Protein AF-A0A4U5UZQ7-F1 (afdb_monomer_lite)

Secondary structure (DSSP, 8-state):
-PPP---SSSS------EEEEESSSSTTSPEEEEE-SSSPPPP---SSS--EEEEE--SS---------------SS---EEE-SSS-----TTTTSPPPSS----EEE-PPTT-------S-------SSPPTT---SS------SSSPTT--------

Foldseek 3Di:
DADDLDDDDDPDPDAFKWKWKFQAADPVGHTPGIDDDDDDDDDDDHPDDDMDIDIDHDPDDDDPDDDDDDDPPPQDPAAEDEAEDPDDDDDAPPPVDDHDANHDYHYHYDYDPPDDDDDDDPDDDDDAPPDDDPPDGQPGDDDDDDPDDDPPPDPPPPDD

pLDDT: mean 82.95, std 16.66, range [36.0, 97.19]

InterPro domains:
  IPR000859 CUB domain [PF00431] (15-70)
  IPR000859 CUB domain [PF00431] (79-151)
  IPR000859 CUB domain [PS01180] (1-73)
  IPR000859 CUB domain [PS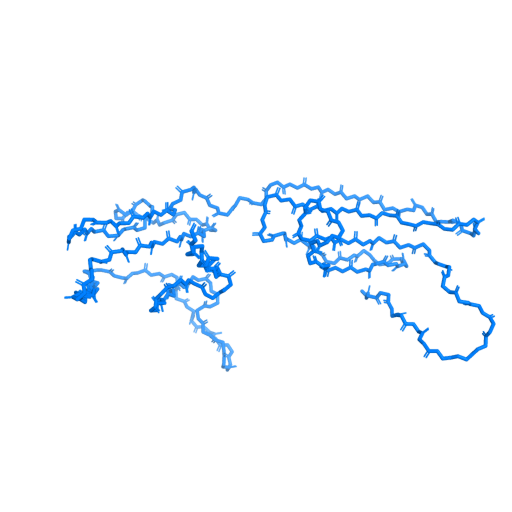01180] (79-160)
  IPR000859 CUB domain [SM00042] (3-73)
  IPR000859 CUB domain [SM00042] (79-159)
  IPR000859 CUB domain [cd00041] (15-72)
  IPR000859 CUB domain [cd00041] (79-148)
  IPR035914 Spermadhesin, CUB domain superfamily [G3DSA:2.60.120.290] (11-74)
  IPR035914 Spermadhesin, CUB domain superfamily [G3DSA:2.60.120.290] (75-158)
  IPR035914 Spermadhesin, CUB domain superfamily [SSF49854] (15-73)
  IPR035914 Spermadhesin, CUB domain superfamily [SSF49854] (78-151)

Radius of gyration: 22.74 Å; chains: 1; bounding box: 49×41×64 Å

Structure (mmCIF, N/CA/C/O backbone):
data_AF-A0A4U5UZQ7-F1
#
_entry.id   AF-A0A4U5UZQ7-F1
#
loop_
_atom_site.group_PDB
_atom_site.id
_atom_site.type_symbol
_atom_site.label_atom_id
_atom_site.label_alt_id
_atom_site.label_comp_id
_atom_site.label_asym_id
_atom_site.label_entity_id
_atom_site.label_seq_id
_atom_site.pdbx_PDB_ins_code
_atom_site.Cartn_x
_atom_site.Cartn_y
_atom_site.Cartn_z
_atom_site.occupancy
_atom_site.B_iso_or_equiv
_atom_site.auth_seq_id
_atom_site.auth_comp_id
_atom_site.auth_asym_id
_atom_site.auth_atom_id
_atom_site.pdbx_PDB_model_num
ATOM 1 N N . MET A 1 1 ? 11.011 9.354 -18.277 1.00 49.81 1 MET A N 1
ATOM 2 C CA . MET A 1 1 ? 10.601 10.568 -19.019 1.00 49.81 1 MET A CA 1
ATOM 3 C C . MET A 1 1 ? 9.214 10.326 -19.584 1.00 49.81 1 MET A C 1
ATOM 5 O O . MET A 1 1 ? 9.011 9.283 -20.188 1.00 49.81 1 MET A O 1
ATOM 9 N N . ARG A 1 2 ? 8.262 11.226 -19.320 1.00 54.72 2 ARG A N 1
ATOM 10 C CA . ARG A 1 2 ? 6.924 11.193 -19.930 1.00 54.72 2 ARG A CA 1
ATOM 11 C C . ARG A 1 2 ? 6.986 11.921 -21.274 1.00 54.72 2 ARG A C 1
ATOM 13 O O . ARG A 1 2 ? 7.723 12.900 -21.381 1.00 54.72 2 ARG A O 1
ATOM 20 N N . CYS A 1 3 ? 6.256 11.454 -22.281 1.00 63.28 3 CYS A N 1
ATOM 21 C CA . CYS A 1 3 ? 6.173 12.174 -23.553 1.00 63.28 3 CYS A CA 1
ATOM 22 C C . CYS A 1 3 ? 5.365 13.465 -23.335 1.00 63.28 3 CYS A C 1
ATOM 24 O O . CYS A 1 3 ? 4.195 13.398 -22.960 1.00 63.28 3 CYS A O 1
ATOM 26 N N . SER A 1 4 ? 5.975 14.636 -23.526 1.00 53.84 4 SER A N 1
ATOM 27 C CA . SER A 1 4 ? 5.257 15.913 -23.439 1.00 53.84 4 SER A CA 1
ATOM 28 C C . SER A 1 4 ? 4.380 16.103 -24.676 1.00 53.84 4 SER A C 1
ATOM 30 O O . SER A 1 4 ? 4.884 16.110 -25.798 1.00 53.84 4 SER A O 1
ATOM 32 N N . GLY A 1 5 ? 3.074 16.290 -24.480 1.00 49.53 5 GLY A N 1
ATOM 33 C CA . GLY A 1 5 ? 2.184 16.778 -25.531 1.00 49.53 5 GLY A CA 1
ATOM 34 C C . GLY A 1 5 ? 2.496 18.245 -25.825 1.00 49.53 5 GLY A C 1
ATOM 35 O O . GLY A 1 5 ? 2.154 19.120 -25.035 1.00 49.53 5 GLY A O 1
ATOM 36 N N . GLY A 1 6 ? 3.191 18.517 -26.929 1.00 45.31 6 GLY A N 1
ATOM 37 C CA . GLY A 1 6 ? 3.482 19.876 -27.380 1.00 45.31 6 GLY A CA 1
ATOM 38 C C . GLY A 1 6 ? 2.298 20.479 -28.132 1.00 45.31 6 GLY A C 1
ATOM 39 O O . GLY A 1 6 ? 2.024 20.093 -29.265 1.00 45.31 6 GLY A O 1
ATOM 40 N N . GLY A 1 7 ? 1.615 21.445 -27.518 1.00 44.50 7 GLY A N 1
ATOM 41 C CA . GLY A 1 7 ? 0.772 22.404 -28.226 1.00 44.50 7 GLY A CA 1
ATOM 42 C C . GLY A 1 7 ? 1.579 23.658 -28.567 1.00 44.50 7 GLY A C 1
ATOM 43 O O . GLY A 1 7 ? 2.060 24.328 -27.659 1.00 44.50 7 GLY A O 1
ATOM 44 N N . GLY A 1 8 ? 1.699 23.984 -29.860 1.00 37.59 8 GLY A N 1
ATOM 45 C CA . GLY A 1 8 ? 2.091 25.323 -30.319 1.00 37.59 8 GLY A CA 1
ATOM 46 C C . GLY A 1 8 ? 3.079 25.385 -31.489 1.00 37.59 8 GLY A C 1
ATOM 47 O O . GLY A 1 8 ? 4.282 25.417 -31.271 1.00 37.59 8 GLY A O 1
ATOM 48 N N . GLY A 1 9 ? 2.545 25.537 -32.709 1.00 42.19 9 GLY A N 1
ATOM 49 C CA . GLY A 1 9 ? 3.170 26.323 -33.785 1.00 42.19 9 GLY A CA 1
ATOM 50 C C . GLY A 1 9 ? 4.139 25.614 -34.742 1.00 42.19 9 GLY A C 1
ATOM 51 O O . GLY A 1 9 ? 5.341 25.624 -34.517 1.00 42.19 9 GLY A O 1
ATOM 52 N N . GLY A 1 10 ? 3.618 25.142 -35.885 1.00 37.59 10 GLY A N 1
ATOM 53 C CA . GLY A 1 10 ? 4.408 24.851 -37.094 1.00 37.59 10 GLY A CA 1
ATOM 54 C C . GLY A 1 10 ? 4.365 23.393 -37.563 1.00 37.59 10 GLY A C 1
ATOM 55 O O . GLY A 1 10 ? 5.178 22.589 -37.140 1.00 37.59 10 GLY A O 1
ATOM 56 N N . GLY A 1 11 ? 3.414 23.078 -38.453 1.00 41.38 11 GLY A N 1
ATOM 57 C CA . GLY A 1 11 ? 3.406 21.935 -39.387 1.00 41.38 11 GLY A CA 1
ATOM 58 C C . GLY A 1 11 ? 4.108 20.632 -38.973 1.00 41.38 11 GLY A C 1
ATOM 59 O O . GLY A 1 11 ? 5.198 20.358 -39.459 1.00 41.38 11 GLY A O 1
ATOM 60 N N . GLY A 1 12 ? 3.451 19.797 -38.160 1.00 43.91 12 GLY A N 1
ATOM 61 C CA . GLY A 1 12 ? 3.941 18.452 -37.814 1.00 43.91 12 GLY A CA 1
ATOM 62 C C . GLY A 1 12 ? 3.269 17.862 -36.572 1.00 43.91 12 GLY A C 1
ATOM 63 O O . GLY A 1 12 ? 3.934 17.538 -35.596 1.00 43.91 12 GLY A O 1
ATOM 64 N N . GLY A 1 13 ? 1.936 17.807 -36.543 1.00 44.97 13 GLY A N 1
ATOM 65 C CA . GLY A 1 13 ? 1.187 17.357 -35.365 1.00 44.97 13 GLY A CA 1
ATOM 66 C C . GLY A 1 13 ? 1.199 15.835 -35.180 1.00 44.97 13 GLY A C 1
ATOM 67 O O . GLY A 1 13 ? 0.515 15.131 -35.915 1.00 44.97 13 GLY A O 1
ATOM 68 N N . GLY A 1 14 ? 1.915 15.360 -34.156 1.00 54.81 14 GLY A N 1
ATOM 69 C CA . GLY A 1 14 ? 1.556 14.173 -33.365 1.00 54.81 14 GLY A CA 1
ATOM 70 C C . GLY A 1 14 ? 1.764 12.792 -33.993 1.00 54.81 14 GLY A C 1
ATOM 71 O O . GLY A 1 14 ? 0.819 12.008 -34.028 1.00 54.81 14 GLY A O 1
ATOM 72 N N . ARG A 1 15 ? 2.982 12.463 -34.433 1.00 59.31 15 ARG A N 1
ATOM 73 C CA . ARG A 1 15 ? 3.344 11.113 -34.897 1.00 59.31 15 ARG A CA 1
ATOM 74 C C . ARG A 1 15 ? 4.657 10.683 -34.267 1.00 59.31 15 ARG A C 1
ATOM 76 O O . ARG A 1 15 ? 5.715 11.151 -34.664 1.00 59.31 15 ARG A O 1
ATOM 83 N N . TYR A 1 16 ? 4.546 9.927 -33.186 1.00 74.25 16 TYR A N 1
ATOM 84 C CA . TYR A 1 16 ? 5.680 9.308 -32.521 1.00 74.25 16 TYR A CA 1
ATOM 85 C C . TYR A 1 16 ? 5.213 7.979 -31.949 1.00 74.25 16 TYR A C 1
ATOM 87 O O . TYR A 1 16 ? 4.096 7.894 -31.435 1.00 74.25 16 TYR A O 1
ATOM 95 N N . ASP A 1 17 ? 6.077 6.974 -31.989 1.00 87.06 17 ASP A N 1
ATOM 96 C CA . ASP A 1 17 ? 5.845 5.707 -31.308 1.00 87.06 17 ASP A CA 1
ATOM 97 C C . ASP A 1 17 ? 5.804 5.914 -29.786 1.00 87.06 17 ASP A C 1
ATOM 99 O O . ASP A 1 17 ? 6.694 6.548 -29.200 1.00 87.06 17 ASP A O 1
ATOM 103 N N . TYR A 1 18 ? 4.791 5.362 -29.118 1.00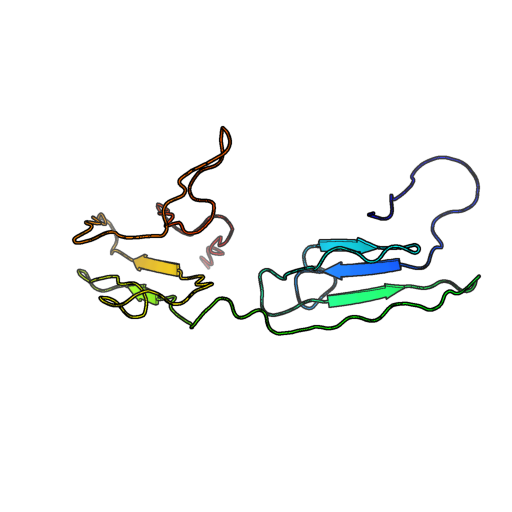 91.38 18 TYR A N 1
ATOM 104 C CA . TYR A 1 18 ? 4.674 5.435 -27.663 1.00 91.38 18 TYR A CA 1
ATOM 105 C C . TYR A 1 18 ? 3.942 4.240 -27.055 1.00 91.38 18 TYR A C 1
ATOM 107 O O . TYR A 1 18 ? 3.174 3.535 -27.708 1.00 91.38 18 TYR A O 1
ATOM 115 N N . VAL A 1 19 ? 4.153 4.059 -25.753 1.00 94.94 19 VAL A N 1
ATOM 116 C CA . VAL A 1 19 ? 3.420 3.115 -24.908 1.00 94.94 19 VAL A CA 1
ATOM 117 C C . VAL A 1 19 ? 2.647 3.891 -23.850 1.00 94.94 19 VAL A C 1
ATOM 119 O O . VAL A 1 19 ? 3.229 4.697 -23.126 1.00 94.94 19 VAL A O 1
ATOM 122 N N . GLU A 1 20 ? 1.351 3.634 -23.743 1.00 95.62 20 GLU A N 1
ATOM 123 C CA . GLU A 1 20 ? 0.480 4.112 -22.670 1.00 95.62 20 GLU A CA 1
ATOM 124 C C . GLU A 1 20 ? 0.168 2.959 -21.714 1.00 95.62 20 GLU A C 1
ATOM 126 O O . GLU A 1 20 ? -0.025 1.818 -22.138 1.00 95.62 20 GLU A O 1
ATOM 131 N N . VAL A 1 21 ? 0.142 3.255 -20.417 1.00 96.62 21 VAL A N 1
ATOM 132 C CA . VAL A 1 21 ? -0.209 2.295 -19.366 1.00 96.62 21 VAL A CA 1
ATOM 133 C C . VAL A 1 21 ? -1.369 2.863 -18.563 1.00 96.62 21 VAL A C 1
ATOM 135 O O . VAL A 1 21 ? -1.271 3.987 -18.066 1.00 96.62 21 VAL A O 1
ATOM 138 N N . TYR A 1 22 ? -2.443 2.090 -18.424 1.00 95.69 22 TYR A N 1
ATOM 139 C CA . TYR A 1 22 ? -3.665 2.466 -17.717 1.00 95.69 22 TYR A CA 1
ATOM 140 C C . TYR A 1 22 ? -3.922 1.537 -16.530 1.00 95.69 22 TYR A C 1
ATOM 142 O O . TYR A 1 22 ? -3.674 0.333 -16.599 1.00 95.69 22 TYR A O 1
ATOM 150 N N . ASN A 1 23 ? -4.428 2.116 -15.445 1.00 89.88 23 ASN A N 1
ATOM 151 C CA . ASN A 1 23 ? -4.726 1.468 -14.174 1.00 89.88 23 ASN A CA 1
ATOM 152 C C . ASN A 1 23 ? -6.114 0.812 -14.185 1.00 89.88 23 ASN A C 1
ATOM 154 O O . ASN A 1 23 ? -7.025 1.258 -13.491 1.00 89.88 23 ASN A O 1
ATOM 158 N N . GLY A 1 24 ? -6.288 -0.194 -15.037 1.00 91.12 24 GLY A N 1
ATOM 159 C CA . GLY A 1 24 ? -7.546 -0.910 -15.229 1.00 91.12 24 GLY A CA 1
ATOM 160 C C . GLY A 1 24 ? -7.554 -1.686 -16.543 1.00 91.12 24 GLY A C 1
ATOM 161 O O . GLY A 1 24 ? -6.514 -1.830 -17.187 1.00 91.12 24 GLY A O 1
ATOM 162 N N . GLY A 1 25 ? -8.710 -2.229 -16.922 1.00 94.56 25 GLY A N 1
ATOM 163 C CA . GLY A 1 25 ? -8.851 -3.113 -18.086 1.00 94.56 25 GLY A CA 1
ATOM 164 C C . GLY A 1 25 ? -9.072 -2.410 -19.428 1.00 94.56 25 GLY A C 1
ATOM 165 O O . GLY A 1 25 ? -9.085 -3.078 -20.461 1.00 94.56 25 GLY A O 1
ATOM 166 N N . ASP A 1 26 ? -9.253 -1.089 -19.436 1.00 95.56 26 ASP A N 1
ATOM 167 C CA . ASP A 1 26 ? -9.652 -0.316 -20.615 1.00 95.56 26 ASP A CA 1
ATOM 168 C C . ASP A 1 26 ? -8.992 1.076 -20.669 1.00 95.56 26 ASP A C 1
ATOM 170 O O . ASP A 1 26 ? -8.289 1.505 -19.754 1.00 95.56 26 ASP A O 1
ATOM 174 N N . GLU A 1 27 ? -9.209 1.795 -21.775 1.00 94.50 27 GLU A N 1
ATOM 175 C CA . GLU A 1 27 ? -8.665 3.145 -21.992 1.00 94.50 27 GLU A CA 1
ATOM 176 C C . GLU A 1 27 ? -9.427 4.250 -21.234 1.00 94.50 27 GLU A C 1
ATOM 178 O O . GLU A 1 27 ? -9.023 5.412 -21.283 1.00 94.50 27 GLU A O 1
ATOM 183 N N . GLN A 1 28 ? -10.535 3.913 -20.565 1.00 95.12 28 GLN A N 1
ATOM 184 C CA . GLN A 1 28 ? -11.298 4.839 -19.716 1.00 95.12 28 GLN A CA 1
ATOM 185 C C . GLN A 1 28 ? -10.721 4.879 -18.294 1.00 95.12 28 GLN A C 1
ATOM 187 O O . GLN A 1 28 ? -10.938 5.839 -17.555 1.00 95.12 28 GLN A O 1
ATOM 192 N N . SER A 1 29 ? -9.946 3.854 -17.936 1.00 92.12 29 SER A N 1
ATOM 193 C CA . SER A 1 29 ? -9.229 3.735 -16.674 1.00 92.12 29 SER A CA 1
ATOM 194 C C . SER A 1 29 ? -8.138 4.819 -16.521 1.00 92.12 29 SER A C 1
ATOM 196 O O . SER A 1 29 ? -7.634 5.345 -17.515 1.00 92.12 29 SER A O 1
ATOM 198 N N . PRO A 1 30 ? -7.704 5.174 -15.295 1.00 93.00 30 PRO A N 1
ATOM 199 C CA . PRO A 1 30 ? -6.699 6.224 -15.088 1.00 93.00 30 PRO A CA 1
ATOM 200 C C . PRO A 1 30 ? -5.342 5.924 -15.755 1.00 93.00 30 PRO A C 1
ATOM 202 O O . PRO A 1 30 ? -4.760 4.863 -15.539 1.00 93.00 30 PRO A O 1
ATOM 205 N N . MET A 1 31 ? -4.777 6.863 -16.525 1.00 93.88 31 MET A N 1
ATOM 206 C CA . MET A 1 31 ? -3.466 6.680 -17.175 1.00 93.88 31 MET A CA 1
ATOM 207 C C . MET A 1 31 ? -2.305 6.847 -16.176 1.00 93.88 31 MET A C 1
ATOM 209 O O . MET A 1 31 ? -2.088 7.928 -15.629 1.00 93.88 31 MET A O 1
ATOM 213 N N . LEU A 1 32 ? -1.500 5.799 -15.994 1.00 90.56 32 LEU A N 1
ATOM 214 C CA . LEU A 1 32 ? -0.305 5.792 -15.136 1.00 90.56 32 LEU A CA 1
ATOM 215 C C . LEU A 1 32 ? 0.891 6.481 -15.810 1.00 90.56 32 LEU A C 1
ATOM 217 O O . LEU A 1 32 ? 1.711 7.150 -15.163 1.00 90.56 32 LEU A O 1
ATOM 221 N N . GLY A 1 33 ? 0.983 6.367 -17.136 1.00 90.25 33 GLY A N 1
ATOM 222 C CA . GLY A 1 33 ? 1.989 7.088 -17.901 1.00 90.25 33 GLY A CA 1
ATOM 223 C C . GLY A 1 33 ? 1.970 6.819 -19.399 1.00 90.25 33 GLY A C 1
ATOM 224 O O . GLY A 1 33 ? 1.396 5.843 -19.873 1.00 90.25 33 GLY A O 1
ATOM 225 N N . LYS A 1 34 ? 2.659 7.711 -20.117 1.00 93.12 34 LYS A N 1
ATOM 226 C CA . LYS A 1 34 ? 2.938 7.643 -21.551 1.00 93.12 34 LYS A CA 1
ATOM 227 C C . LYS A 1 34 ? 4.444 7.740 -21.779 1.00 93.12 34 LYS A C 1
ATOM 229 O O . LYS A 1 34 ? 5.070 8.713 -21.343 1.00 93.12 34 LYS A O 1
ATOM 234 N N . PHE A 1 35 ? 5.015 6.738 -22.437 1.00 92.19 35 PHE A N 1
ATOM 235 C CA . PHE A 1 35 ? 6.456 6.509 -22.531 1.00 92.19 35 PHE A CA 1
ATOM 236 C C . PHE A 1 35 ? 6.920 6.391 -23.984 1.00 92.19 35 PHE A C 1
ATOM 238 O O . PHE A 1 35 ? 6.242 5.796 -24.816 1.00 92.19 35 PHE A O 1
ATOM 245 N N . CYS A 1 36 ? 8.092 6.954 -24.271 1.00 90.38 36 CYS A N 1
ATOM 246 C CA . CYS A 1 36 ? 8.742 6.962 -25.581 1.00 90.38 36 CYS A CA 1
ATOM 247 C C . CYS A 1 36 ? 10.263 7.136 -25.403 1.00 90.38 36 CYS A C 1
ATOM 249 O O . CYS A 1 36 ? 10.739 7.512 -24.327 1.00 90.38 36 CYS A O 1
ATOM 251 N N . GLY A 1 37 ? 11.034 6.892 -26.466 1.00 88.38 37 GLY A N 1
ATOM 252 C CA . GLY A 1 37 ? 12.489 7.073 -26.477 1.00 88.38 37 GLY A CA 1
ATOM 253 C C . GLY A 1 37 ? 13.281 5.818 -26.091 1.00 88.38 37 GLY A C 1
ATOM 254 O O . GLY A 1 37 ? 12.833 4.698 -26.305 1.00 88.38 37 GLY A O 1
ATOM 255 N N . LYS A 1 38 ? 14.505 6.007 -25.573 1.00 88.38 38 LYS A N 1
ATOM 256 C CA . LYS A 1 38 ? 15.493 4.923 -25.358 1.00 88.38 38 LYS A CA 1
ATOM 257 C C . LYS A 1 38 ? 15.700 4.516 -23.893 1.00 88.38 38 LYS A C 1
ATOM 259 O O . LYS A 1 38 ? 16.543 3.670 -23.617 1.00 88.38 38 LYS A O 1
ATOM 264 N N . ILE A 1 39 ? 14.987 5.141 -22.956 1.00 88.25 39 ILE A N 1
ATOM 265 C CA . ILE A 1 39 ? 15.134 4.894 -21.515 1.00 88.25 39 ILE A CA 1
ATOM 266 C C . ILE A 1 39 ? 13.875 4.185 -21.021 1.00 88.25 39 ILE A C 1
ATOM 268 O O . ILE A 1 39 ? 12.779 4.734 -21.140 1.00 88.25 39 ILE A O 1
ATOM 272 N N . ALA A 1 40 ? 14.038 2.988 -20.456 1.00 91.81 40 ALA A N 1
ATOM 273 C CA . ALA A 1 40 ? 12.934 2.242 -19.859 1.00 91.81 40 ALA A CA 1
ATOM 274 C C . ALA A 1 40 ? 12.338 3.002 -18.652 1.00 91.81 40 ALA A C 1
ATOM 276 O O . ALA A 1 40 ? 13.086 3.645 -17.907 1.00 91.81 40 ALA A O 1
ATOM 277 N N . PRO A 1 41 ? 11.009 2.961 -18.446 1.00 91.12 41 PRO A N 1
ATOM 278 C CA . PRO A 1 41 ? 10.391 3.541 -17.259 1.00 91.12 41 PRO A CA 1
ATOM 279 C C . PRO A 1 41 ? 10.760 2.761 -15.988 1.00 91.12 41 PRO A C 1
ATOM 281 O O . PRO A 1 41 ? 11.151 1.595 -16.051 1.00 91.12 41 PRO A O 1
ATOM 284 N N . SER A 1 42 ? 10.603 3.403 -14.827 1.0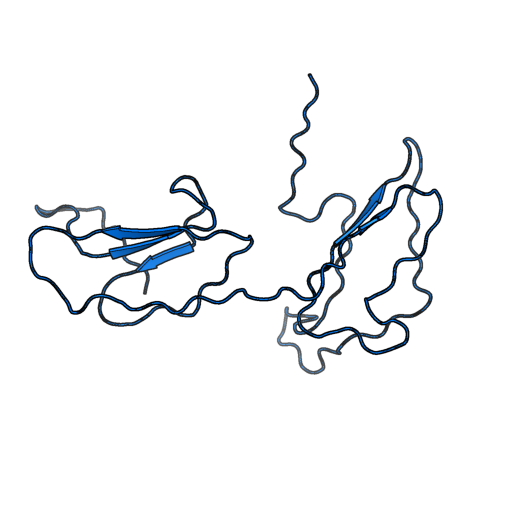0 90.75 42 SER A N 1
ATOM 285 C CA . SER A 1 42 ? 10.621 2.707 -13.533 1.00 90.75 42 SER A CA 1
ATOM 286 C C . SER A 1 42 ? 9.484 1.675 -13.455 1.00 90.75 42 SER A C 1
ATOM 288 O O . SER A 1 42 ? 8.490 1.837 -14.170 1.00 90.75 42 SER A O 1
ATOM 290 N N . PRO A 1 43 ? 9.586 0.648 -12.587 1.00 88.88 43 PRO A N 1
ATOM 291 C CA . PRO A 1 43 ? 8.506 -0.312 -12.376 1.00 88.88 43 PRO A CA 1
ATOM 292 C C . PRO A 1 43 ? 7.174 0.380 -12.072 1.00 88.88 43 PRO A C 1
ATOM 294 O O . PRO A 1 43 ? 7.127 1.345 -11.309 1.00 88.88 43 PRO A O 1
ATOM 297 N N . ILE A 1 44 ? 6.104 -0.118 -12.689 1.00 89.44 44 ILE A N 1
ATOM 298 C CA . ILE A 1 44 ? 4.742 0.392 -12.526 1.00 89.44 44 ILE A CA 1
ATOM 299 C C . ILE A 1 44 ? 3.954 -0.660 -11.753 1.00 89.44 44 ILE A C 1
ATOM 301 O O . ILE A 1 44 ? 3.941 -1.825 -12.146 1.00 89.44 44 ILE A O 1
ATOM 305 N N . ILE A 1 45 ? 3.309 -0.238 -10.670 1.00 83.06 45 ILE A N 1
ATOM 306 C CA . ILE A 1 45 ? 2.459 -1.082 -9.829 1.00 83.06 45 ILE A CA 1
ATOM 307 C C . ILE A 1 45 ? 1.019 -0.607 -10.028 1.00 83.06 45 ILE A C 1
ATOM 309 O O . ILE A 1 45 ? 0.758 0.597 -9.976 1.00 83.06 45 ILE A O 1
ATOM 313 N N . SER A 1 46 ? 0.104 -1.532 -10.312 1.00 85.38 46 SER A N 1
ATOM 314 C CA . SER A 1 46 ? -1.328 -1.236 -10.365 1.00 85.38 46 SER A CA 1
ATOM 315 C C . SER A 1 46 ? -1.905 -1.089 -8.968 1.00 85.38 46 SER A C 1
ATOM 317 O O . SER A 1 46 ? -1.449 -1.743 -8.036 1.00 85.38 46 SER A O 1
ATOM 319 N N . SER A 1 47 ? -2.960 -0.289 -8.832 1.00 79.50 47 SER A N 1
ATOM 320 C CA . SER A 1 47 ? -3.756 -0.280 -7.597 1.00 79.50 47 SER A CA 1
ATOM 321 C C . SER A 1 47 ? -4.831 -1.374 -7.580 1.00 79.50 47 SER A C 1
ATOM 323 O O . SER A 1 47 ? -5.562 -1.499 -6.608 1.00 79.50 47 SER A O 1
ATOM 325 N N . GLY A 1 48 ? -4.972 -2.139 -8.667 1.00 80.06 48 GLY A N 1
ATOM 326 C CA . GLY A 1 48 ? -5.963 -3.203 -8.808 1.00 80.06 48 GLY A CA 1
ATOM 327 C C . GLY A 1 48 ? -5.421 -4.421 -9.551 1.00 80.06 48 GLY A C 1
ATOM 328 O O . GLY A 1 48 ? -4.231 -4.522 -9.854 1.00 80.06 48 GLY A O 1
ATOM 329 N N . SER A 1 49 ? -6.315 -5.353 -9.879 1.00 84.81 49 SER A N 1
ATOM 330 C CA . SER A 1 49 ? -5.973 -6.633 -10.518 1.00 84.81 49 SER A CA 1
ATOM 331 C C . SER A 1 49 ? -5.797 -6.559 -12.041 1.00 84.81 49 SER A C 1
ATOM 333 O O . SER A 1 49 ? -5.598 -7.592 -12.682 1.00 84.81 49 SER A O 1
ATOM 335 N N . GLN A 1 50 ? -5.884 -5.363 -12.633 1.00 91.69 50 GLN A N 1
ATOM 336 C CA . GLN A 1 50 ? -5.836 -5.154 -14.080 1.00 91.69 50 GLN A CA 1
ATOM 337 C C . GLN A 1 50 ? -4.923 -3.979 -14.453 1.00 91.69 50 GLN A C 1
ATOM 339 O O . GLN A 1 50 ? -4.899 -2.952 -13.778 1.00 91.69 50 GLN A O 1
ATOM 344 N N . LEU A 1 51 ? -4.200 -4.145 -15.561 1.00 94.38 51 LEU A N 1
ATOM 345 C CA . LEU A 1 51 ? -3.451 -3.102 -16.259 1.00 94.38 51 LEU A CA 1
ATOM 346 C C . LEU A 1 51 ? -3.676 -3.257 -17.757 1.00 94.38 51 LEU A C 1
ATOM 348 O O . LEU A 1 51 ? -3.540 -4.361 -18.289 1.00 94.38 51 LEU A O 1
ATOM 352 N N . LEU A 1 52 ? -3.906 -2.143 -18.440 1.00 96.88 52 LEU A N 1
ATOM 353 C CA . LEU A 1 52 ? -3.902 -2.082 -19.893 1.00 96.88 52 LEU A CA 1
ATOM 354 C C . LEU A 1 52 ? -2.600 -1.428 -20.357 1.00 96.88 52 LEU A C 1
ATOM 356 O O . LEU A 1 52 ? -2.282 -0.304 -19.973 1.00 96.88 52 LEU A O 1
ATOM 360 N N . ILE A 1 53 ? -1.863 -2.129 -21.219 1.00 96.81 53 ILE A N 1
ATOM 361 C CA . ILE A 1 53 ? -0.690 -1.600 -21.921 1.00 96.81 53 ILE A CA 1
ATOM 362 C C . ILE A 1 53 ? -1.067 -1.432 -23.392 1.00 96.81 53 ILE A C 1
ATOM 364 O O . ILE A 1 53 ? -1.358 -2.412 -24.077 1.00 96.81 53 ILE A O 1
ATOM 368 N N . LYS A 1 54 ? -1.034 -0.194 -23.885 1.00 96.12 54 LYS A N 1
ATOM 369 C CA . LYS A 1 54 ? -1.349 0.156 -25.271 1.00 96.12 54 LYS A CA 1
ATOM 370 C C . LYS A 1 54 ? -0.100 0.670 -25.972 1.00 96.12 54 LYS A C 1
ATOM 372 O O . LYS A 1 54 ? 0.475 1.673 -25.563 1.00 96.12 54 LYS A O 1
ATOM 377 N N . PHE A 1 55 ? 0.307 0.002 -27.046 1.00 95.44 55 PHE A N 1
ATOM 378 C CA . PHE A 1 55 ? 1.383 0.466 -27.920 1.00 95.44 55 PHE A CA 1
ATOM 379 C C . PHE A 1 55 ? 0.798 1.085 -29.188 1.00 95.44 55 PHE A C 1
ATOM 381 O O . PHE A 1 55 ? -0.073 0.493 -29.825 1.00 95.44 55 PHE A O 1
ATOM 388 N N . VAL A 1 56 ? 1.287 2.268 -29.550 1.00 92.31 56 VAL A N 1
ATOM 389 C CA . VAL A 1 56 ? 0.921 2.976 -30.777 1.00 92.31 56 VAL A CA 1
ATOM 390 C C . VAL A 1 56 ? 2.198 3.280 -31.545 1.00 92.31 56 VAL A C 1
ATOM 392 O O . VAL A 1 56 ? 3.170 3.757 -30.961 1.00 92.31 56 VAL A O 1
ATOM 395 N N . SER A 1 57 ? 2.173 3.008 -32.847 1.00 89.44 57 SER A N 1
ATOM 396 C CA . SER A 1 57 ? 3.260 3.310 -33.774 1.00 89.44 57 SER A CA 1
ATOM 397 C C . SER A 1 57 ? 2.711 3.983 -35.028 1.00 89.44 57 SER A C 1
ATOM 399 O O . SER A 1 57 ? 1.538 3.793 -35.367 1.00 89.44 57 SER A O 1
ATOM 401 N N . ASP A 1 58 ? 3.530 4.800 -35.682 1.00 84.31 58 ASP A N 1
ATOM 402 C CA . ASP A 1 58 ? 3.201 5.409 -36.970 1.00 84.31 58 ASP A CA 1
ATOM 403 C C . ASP A 1 58 ? 3.806 4.619 -38.151 1.00 84.31 58 ASP A C 1
ATOM 405 O O . ASP A 1 58 ? 4.218 3.469 -38.015 1.00 84.31 58 ASP A O 1
ATOM 409 N N . TYR A 1 59 ? 3.759 5.188 -39.359 1.00 80.94 59 TYR A N 1
ATOM 410 C CA . TYR A 1 59 ? 4.263 4.537 -40.572 1.00 80.94 59 TYR A CA 1
ATOM 411 C C . TYR A 1 59 ? 5.734 4.874 -40.887 1.00 80.94 59 TYR A C 1
ATOM 413 O O . TYR A 1 59 ? 6.231 4.487 -41.948 1.00 80.94 59 TYR A O 1
ATOM 421 N N . GLU A 1 60 ? 6.408 5.644 -40.031 1.00 79.25 60 GLU A N 1
ATOM 422 C CA . GLU A 1 60 ? 7.737 6.202 -40.272 1.00 79.25 60 GLU A CA 1
ATOM 423 C C . GLU A 1 60 ? 8.847 5.298 -39.681 1.00 79.25 60 GLU A C 1
ATOM 425 O O . GLU A 1 60 ? 8.831 4.073 -39.831 1.00 79.25 60 GLU A O 1
ATOM 430 N N . THR A 1 61 ? 9.907 5.879 -39.111 1.00 77.00 61 THR A N 1
ATOM 431 C CA . THR A 1 61 ? 11.081 5.136 -38.622 1.00 77.00 61 THR A CA 1
ATOM 432 C C . THR A 1 61 ? 10.765 4.282 -37.398 1.00 77.00 61 THR A C 1
ATOM 434 O O . THR A 1 61 ? 10.200 4.788 -36.439 1.00 77.00 61 THR A O 1
ATOM 437 N N . HIS A 1 62 ? 11.257 3.041 -37.373 1.00 80.50 62 HIS A N 1
ATOM 438 C CA . HIS A 1 62 ? 11.032 2.092 -36.278 1.00 80.50 62 HIS A CA 1
ATOM 439 C C . HIS A 1 62 ? 12.275 1.880 -35.397 1.00 80.50 62 HIS A C 1
ATOM 441 O O . HIS A 1 62 ? 13.420 2.031 -35.831 1.00 80.50 62 HIS A O 1
ATOM 447 N N . GLY A 1 63 ? 12.037 1.485 -34.143 1.00 86.31 63 GLY A N 1
ATOM 448 C CA . GLY A 1 63 ? 13.059 1.050 -33.186 1.00 86.31 63 GLY A CA 1
ATOM 449 C C . GLY A 1 63 ? 12.973 -0.442 -32.842 1.00 86.31 63 GLY A C 1
ATOM 450 O O . GLY A 1 63 ? 12.175 -1.184 -33.402 1.00 86.31 63 GLY A O 1
ATOM 451 N N . ALA A 1 64 ? 13.778 -0.884 -31.870 1.00 92.31 64 ALA A N 1
ATOM 452 C CA . ALA A 1 64 ? 13.773 -2.275 -31.394 1.00 92.31 64 ALA A CA 1
ATOM 453 C C . ALA A 1 64 ? 12.524 -2.658 -30.565 1.00 92.31 64 ALA A C 1
ATOM 455 O O . ALA A 1 64 ? 12.337 -3.830 -30.252 1.00 92.31 64 ALA A O 1
ATOM 456 N N . GLY A 1 65 ? 11.685 -1.687 -30.194 1.00 91.94 65 GLY A N 1
ATOM 457 C CA . GLY A 1 65 ? 10.501 -1.903 -29.362 1.00 91.94 65 GLY A CA 1
ATOM 458 C C . GLY A 1 65 ? 10.813 -1.991 -27.865 1.00 91.94 65 G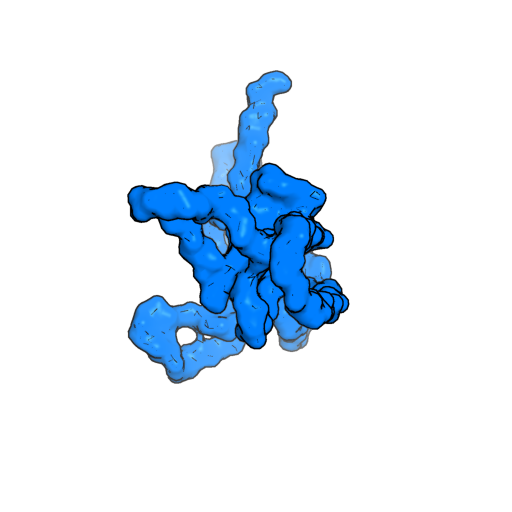LY A C 1
ATOM 459 O O . GLY A 1 65 ? 11.775 -1.396 -27.377 1.00 91.94 65 GLY A O 1
ATOM 460 N N . PHE A 1 66 ? 9.966 -2.713 -27.130 1.00 94.31 66 PHE A N 1
ATOM 461 C CA . PHE A 1 66 ? 10.070 -2.896 -25.683 1.00 94.31 66 PHE A CA 1
ATOM 462 C C . PHE A 1 66 ? 9.786 -4.350 -25.289 1.00 94.31 66 PHE A C 1
ATOM 464 O O . PHE A 1 66 ? 9.138 -5.095 -26.020 1.00 94.31 66 PHE A O 1
ATOM 471 N N . SER A 1 67 ? 10.255 -4.743 -24.106 1.00 96.19 67 SER A N 1
ATOM 472 C CA . SER A 1 67 ? 9.920 -6.016 -23.468 1.00 96.19 67 SER A CA 1
ATOM 473 C C . SER A 1 67 ? 9.520 -5.739 -22.026 1.00 96.19 67 SER A C 1
ATOM 475 O O . SER A 1 67 ? 10.216 -5.005 -21.323 1.00 96.19 67 SER A O 1
ATOM 477 N N . VAL A 1 68 ? 8.385 -6.291 -21.600 1.00 93.75 68 VAL A N 1
ATOM 478 C CA . VAL A 1 68 ? 7.852 -6.128 -20.244 1.00 93.75 68 VAL A CA 1
ATOM 479 C C . VAL A 1 68 ? 7.749 -7.500 -19.601 1.00 93.75 68 VAL A C 1
ATOM 481 O O . VAL A 1 68 ? 7.170 -8.427 -20.164 1.00 93.75 68 VAL A O 1
ATOM 484 N N . ARG A 1 69 ? 8.291 -7.610 -18.390 1.00 94.75 69 ARG A N 1
ATOM 485 C CA . ARG A 1 69 ? 7.985 -8.701 -17.472 1.00 94.75 69 ARG A CA 1
ATOM 486 C C . ARG A 1 69 ? 6.880 -8.216 -16.544 1.00 94.75 69 ARG A C 1
ATOM 488 O O . ARG A 1 69 ? 7.034 -7.167 -15.928 1.00 94.75 69 ARG A O 1
ATOM 495 N N . TYR A 1 70 ? 5.802 -8.982 -16.444 1.00 92.31 70 TYR A N 1
ATOM 496 C CA . TYR A 1 70 ? 4.763 -8.763 -15.446 1.00 92.31 70 TYR A CA 1
ATOM 497 C C . TYR A 1 70 ? 4.804 -9.891 -14.416 1.00 92.31 70 TYR A C 1
ATOM 499 O O . TYR A 1 70 ? 5.160 -11.029 -14.729 1.00 92.31 70 TYR A O 1
ATOM 507 N N . GLU A 1 71 ? 4.441 -9.571 -13.183 1.00 87.25 71 GLU A N 1
ATOM 508 C CA . GLU A 1 71 ? 4.221 -10.541 -12.120 1.00 87.25 71 GLU A CA 1
ATOM 509 C C . GLU A 1 71 ? 3.099 -10.044 -11.214 1.00 87.25 71 GLU A C 1
ATOM 511 O O . GLU A 1 71 ? 2.853 -8.841 -11.122 1.00 87.25 71 GLU A O 1
ATOM 516 N N . VAL A 1 72 ? 2.389 -10.973 -10.573 1.00 83.06 72 VAL A N 1
ATOM 517 C CA . VAL A 1 72 ? 1.393 -10.605 -9.566 1.00 83.06 72 VAL A CA 1
ATOM 518 C C . VAL A 1 72 ? 2.148 -10.065 -8.362 1.00 83.06 72 VAL A C 1
ATOM 520 O O . VAL A 1 72 ? 2.828 -10.820 -7.661 1.00 83.06 72 VAL A O 1
ATOM 523 N N . PHE A 1 73 ? 2.020 -8.765 -8.123 1.00 74.31 73 PHE A N 1
ATOM 524 C CA . PHE A 1 73 ? 2.496 -8.158 -6.894 1.00 74.31 73 PHE A CA 1
ATOM 525 C C . PHE A 1 73 ? 1.557 -8.598 -5.768 1.00 74.31 73 PHE A C 1
ATOM 527 O O . PHE A 1 73 ? 0.411 -8.163 -5.694 1.00 74.31 73 PHE A O 1
ATOM 534 N N . LYS A 1 74 ? 2.002 -9.557 -4.947 1.00 61.47 74 LYS A N 1
ATOM 535 C CA . LYS A 1 74 ? 1.207 -10.049 -3.817 1.00 61.47 74 LYS A CA 1
ATOM 536 C C . LYS A 1 74 ? 1.138 -8.952 -2.761 1.00 61.47 74 LYS A C 1
ATOM 538 O O . LYS A 1 74 ? 2.125 -8.729 -2.067 1.00 61.47 74 LYS A O 1
ATOM 543 N N . THR A 1 75 ? -0.028 -8.348 -2.591 1.00 59.25 75 THR A N 1
ATOM 544 C CA . THR A 1 75 ? -0.348 -7.395 -1.515 1.00 59.25 75 THR A CA 1
ATOM 545 C C . THR A 1 75 ? -0.569 -8.094 -0.158 1.00 59.25 75 THR A C 1
ATOM 547 O O . THR A 1 75 ? -1.365 -7.662 0.668 1.00 59.25 75 THR A O 1
ATOM 550 N N . GLY A 1 76 ? 0.145 -9.202 0.085 1.00 57.16 76 GLY A N 1
ATOM 551 C CA . GLY A 1 76 ? -0.020 -10.045 1.271 1.00 57.16 76 GLY A CA 1
ATOM 552 C C . GLY A 1 76 ? -1.168 -11.062 1.142 1.00 57.16 76 GLY A C 1
ATOM 553 O O . GLY A 1 76 ? -1.788 -11.176 0.083 1.00 57.16 76 GLY A O 1
ATOM 554 N N . PRO A 1 77 ? -1.409 -11.910 2.162 1.00 63.34 77 PRO A N 1
ATOM 555 C CA . PRO A 1 77 ? -2.628 -12.718 2.250 1.00 63.34 77 PRO A CA 1
ATOM 556 C C . PRO A 1 77 ? -3.888 -11.843 2.241 1.00 63.34 77 PRO A C 1
ATOM 558 O O . PRO A 1 77 ? -3.878 -10.748 2.792 1.00 63.34 77 PRO A O 1
ATOM 561 N N . GLU A 1 78 ? -4.991 -12.360 1.693 1.00 68.50 78 GLU A N 1
ATOM 562 C CA . GLU A 1 78 ? -6.312 -11.735 1.824 1.00 68.50 78 GLU A CA 1
ATOM 563 C C . GLU A 1 78 ? -6.690 -11.673 3.316 1.00 68.50 78 GLU A C 1
ATOM 565 O O . GLU A 1 78 ? -6.999 -12.687 3.945 1.00 68.50 78 GLU A O 1
ATOM 570 N N . CYS A 1 79 ? -6.569 -10.485 3.905 1.00 83.44 79 CYS A N 1
ATOM 571 C CA . CYS A 1 79 ? -6.771 -10.229 5.334 1.00 83.44 79 CYS A CA 1
ATOM 572 C C . CYS A 1 79 ? -7.908 -9.241 5.614 1.00 83.44 79 CYS A C 1
ATOM 574 O O . CYS A 1 79 ? -8.335 -9.119 6.764 1.00 83.44 79 CYS A O 1
ATOM 576 N N . SER A 1 80 ? -8.409 -8.560 4.582 1.00 86.62 80 SER A N 1
ATOM 577 C CA . SER A 1 80 ? -9.488 -7.586 4.705 1.00 86.62 80 SER A CA 1
ATOM 578 C C . SER A 1 80 ? -10.787 -8.238 5.180 1.00 86.62 80 SER A C 1
ATOM 580 O O . SER A 1 80 ? -11.143 -9.343 4.762 1.00 86.62 80 SER A O 1
ATOM 582 N N . ARG A 1 81 ? -11.507 -7.572 6.089 1.00 82.62 81 ARG A N 1
ATOM 583 C CA . ARG A 1 81 ? -12.707 -8.140 6.717 1.00 82.62 81 ARG A CA 1
ATOM 584 C C . ARG A 1 81 ? -13.714 -7.082 7.154 1.00 82.62 81 ARG A C 1
ATOM 586 O O . ARG A 1 81 ? -13.354 -6.054 7.717 1.00 82.62 81 ARG A O 1
ATOM 593 N N . ASN A 1 82 ? -14.994 -7.424 7.005 1.00 86.25 82 ASN A N 1
ATOM 594 C CA . ASN A 1 82 ? -16.119 -6.627 7.491 1.00 86.25 82 ASN A CA 1
ATOM 595 C C . ASN A 1 82 ? -16.656 -7.163 8.826 1.00 86.25 82 ASN A C 1
ATOM 597 O O . ASN A 1 82 ? -16.828 -8.374 9.004 1.00 86.25 82 ASN A O 1
ATOM 601 N N . PHE A 1 83 ? -16.985 -6.252 9.737 1.00 89.81 83 PHE A N 1
ATOM 602 C CA . PHE A 1 83 ? -17.553 -6.528 11.051 1.00 89.81 83 PHE A CA 1
ATOM 603 C C . PHE A 1 83 ? -18.904 -5.831 11.186 1.00 89.81 83 PHE A C 1
ATOM 605 O O . PHE A 1 83 ? -19.009 -4.622 11.026 1.00 89.81 83 PHE A O 1
ATOM 612 N N . THR A 1 84 ? -19.942 -6.603 11.494 1.00 89.88 84 THR A N 1
ATOM 613 C CA . THR A 1 84 ? -21.314 -6.104 11.717 1.00 89.88 84 THR A CA 1
ATOM 614 C C . THR A 1 84 ? -21.855 -6.474 13.097 1.00 89.88 84 THR A C 1
ATOM 616 O O . THR A 1 84 ? -22.939 -6.043 13.487 1.00 89.88 84 THR A O 1
ATOM 619 N N . ALA A 1 85 ? -21.121 -7.308 13.838 1.00 89.75 85 ALA A N 1
ATOM 620 C CA . ALA A 1 85 ? -21.490 -7.686 15.191 1.00 89.75 85 ALA A CA 1
ATOM 621 C C . ALA A 1 85 ? -21.333 -6.481 16.139 1.00 89.75 85 ALA A C 1
ATOM 623 O O . ALA A 1 85 ? -20.385 -5.714 15.976 1.00 89.75 85 ALA A O 1
ATOM 624 N N . PRO A 1 86 ? -22.179 -6.344 17.181 1.00 88.31 86 PRO A N 1
ATOM 625 C CA . PRO A 1 86 ? -22.091 -5.225 18.128 1.00 88.31 86 PRO A CA 1
ATOM 626 C C . PRO A 1 86 ? -20.763 -5.136 18.893 1.00 88.31 86 PRO A C 1
ATOM 628 O O . PRO A 1 86 ? -20.458 -4.104 19.480 1.00 88.31 86 PRO A O 1
ATOM 631 N N . ARG A 1 87 ? -20.010 -6.242 18.953 1.00 92.44 87 ARG A N 1
ATOM 632 C CA . ARG A 1 87 ? -18.672 -6.346 19.545 1.00 92.44 87 ARG A CA 1
ATOM 633 C C . ARG A 1 87 ? -17.843 -7.332 18.734 1.00 92.44 87 ARG A C 1
ATOM 635 O O . ARG A 1 87 ? -18.377 -8.323 18.233 1.00 92.44 87 ARG A O 1
ATOM 642 N N . GLY A 1 88 ? -16.542 -7.094 18.655 1.00 91.56 88 GLY A N 1
ATOM 643 C CA . GLY A 1 88 ? -15.605 -7.950 17.939 1.00 91.56 88 GLY A CA 1
ATOM 644 C C . GLY A 1 88 ? -14.164 -7.613 18.293 1.00 91.56 88 GLY A C 1
ATOM 645 O O . GLY A 1 88 ? -13.908 -6.652 19.010 1.00 91.56 88 GLY A O 1
ATOM 646 N N . VAL A 1 89 ? -13.235 -8.424 17.791 1.00 95.00 89 VAL A N 1
ATOM 647 C CA . VAL A 1 89 ? -11.794 -8.211 17.958 1.00 95.00 89 VAL A CA 1
ATOM 648 C C . VAL A 1 89 ? -11.152 -8.223 16.578 1.00 95.00 89 VAL A C 1
ATOM 650 O O . VAL A 1 89 ? -11.366 -9.162 15.805 1.00 95.00 89 VAL A O 1
ATOM 653 N N . VAL A 1 90 ? -10.365 -7.191 16.286 1.00 94.69 90 VAL A N 1
ATOM 654 C CA . VAL A 1 90 ? -9.536 -7.090 15.081 1.00 94.69 90 VAL A CA 1
ATOM 655 C C . VAL A 1 90 ? -8.110 -7.477 15.458 1.00 94.69 90 VAL A C 1
ATOM 657 O O . VAL A 1 90 ? -7.599 -7.041 16.485 1.00 94.69 90 VAL A O 1
ATOM 660 N N . LYS A 1 91 ? -7.479 -8.337 14.657 1.00 93.50 91 LYS A N 1
ATOM 661 C CA . LYS A 1 91 ? -6.094 -8.781 14.854 1.00 93.50 91 LYS A CA 1
ATOM 662 C C . LYS A 1 91 ? -5.378 -8.819 13.515 1.00 93.50 91 LYS A C 1
ATOM 664 O O . LYS A 1 91 ? -5.996 -9.146 12.502 1.00 93.50 91 LYS A O 1
ATOM 669 N N . THR A 1 92 ? -4.078 -8.552 13.531 1.00 92.06 92 THR A N 1
ATOM 670 C CA . THR A 1 92 ? -3.208 -8.787 12.377 1.00 92.06 92 THR A CA 1
ATOM 671 C C . THR A 1 92 ? -3.136 -10.288 12.056 1.00 92.06 92 THR A C 1
ATOM 673 O O . THR A 1 92 ? -3.268 -11.128 12.960 1.00 92.06 92 THR A O 1
ATOM 676 N N . PRO A 1 93 ? -2.931 -10.671 10.782 1.00 89.50 93 PRO A N 1
ATOM 677 C CA . PRO A 1 93 ? -2.697 -12.064 10.423 1.00 89.50 93 PRO A CA 1
ATOM 678 C C . PRO A 1 93 ? -1.496 -12.627 11.187 1.00 89.50 93 PRO A C 1
ATOM 680 O O . PRO A 1 93 ? -0.410 -12.061 11.137 1.00 89.50 93 PRO A O 1
ATOM 683 N N . GLY A 1 94 ? -1.690 -13.748 11.882 1.00 87.69 94 GLY A N 1
ATOM 684 C CA . GLY A 1 94 ? -0.627 -14.416 12.639 1.00 87.69 94 GLY A CA 1
ATOM 685 C C . GLY A 1 94 ? -0.522 -14.028 14.116 1.00 87.69 94 GLY A C 1
ATOM 686 O O . GLY A 1 94 ? 0.166 -14.735 14.843 1.00 87.69 94 GLY A O 1
ATOM 687 N N . PHE A 1 95 ? -1.242 -13.005 14.595 1.00 93.31 95 PHE A N 1
ATOM 688 C CA . PHE A 1 95 ? -1.189 -12.597 16.006 1.00 93.31 95 PHE A CA 1
ATOM 689 C C . PHE A 1 95 ? -1.420 -13.789 16.968 1.00 93.31 95 PHE A C 1
ATOM 691 O O . PHE A 1 95 ? -2.414 -14.510 16.803 1.00 93.31 95 PHE A O 1
ATOM 698 N N . PRO A 1 96 ? -0.582 -13.991 18.009 1.00 95.69 96 PRO A N 1
ATOM 699 C CA . PRO A 1 96 ? 0.418 -13.059 18.555 1.00 95.69 96 PRO A CA 1
ATOM 700 C C . PRO A 1 96 ? 1.816 -13.138 17.919 1.00 95.69 96 PRO A C 1
ATOM 702 O O . PRO A 1 96 ? 2.728 -12.463 18.386 1.00 95.69 96 PRO A O 1
ATOM 705 N N . GLU A 1 97 ? 2.007 -13.955 16.886 1.00 95.19 97 GLU A N 1
ATOM 706 C CA . GLU A 1 97 ? 3.259 -13.987 16.129 1.00 95.19 97 GLU A CA 1
ATOM 707 C C . GLU A 1 97 ? 3.375 -12.770 15.197 1.00 95.19 97 GLU A C 1
ATOM 709 O O . GLU A 1 97 ? 2.426 -12.002 15.009 1.00 95.19 97 GLU A O 1
ATOM 714 N N . LYS A 1 98 ? 4.553 -12.608 14.583 1.00 93.44 98 LYS A N 1
ATOM 715 C CA . LYS A 1 98 ? 4.808 -11.531 13.619 1.00 93.44 98 LYS A CA 1
ATOM 716 C C . LYS A 1 98 ? 3.837 -11.594 12.442 1.00 93.44 98 LYS A C 1
ATOM 718 O O . LYS A 1 98 ? 3.602 -12.664 11.875 1.00 93.44 98 LYS A O 1
ATOM 723 N N . TYR A 1 99 ? 3.349 -10.428 12.033 1.00 91.88 99 TYR A N 1
ATOM 724 C CA . TYR A 1 99 ? 2.574 -10.301 10.810 1.00 91.88 99 TYR A CA 1
ATOM 725 C C . TYR A 1 99 ? 3.452 -10.570 9.570 1.00 91.88 99 TYR A C 1
ATOM 727 O O . TYR A 1 99 ? 4.656 -10.300 9.589 1.00 91.88 99 TYR A O 1
ATOM 735 N N . PRO A 1 100 ? 2.886 -11.136 8.488 1.00 90.12 100 PRO A N 1
ATOM 736 C CA . PRO A 1 100 ? 3.574 -11.256 7.205 1.00 90.12 100 PRO A CA 1
ATOM 737 C C . PRO A 1 100 ? 4.019 -9.902 6.636 1.00 90.12 100 PRO A C 1
ATOM 739 O O . PRO A 1 100 ? 3.349 -8.895 6.824 1.00 90.12 100 PRO A O 1
ATOM 742 N N . ASN A 1 101 ? 5.106 -9.896 5.864 1.00 86.94 101 ASN A N 1
ATOM 743 C CA . ASN A 1 101 ? 5.532 -8.703 5.126 1.00 86.94 101 ASN A CA 1
ATOM 744 C C . ASN A 1 101 ? 4.549 -8.370 3.988 1.00 86.94 101 ASN A C 1
ATOM 746 O O . ASN A 1 101 ? 3.930 -9.275 3.420 1.00 86.94 101 ASN A O 1
ATOM 750 N N . ASN A 1 102 ? 4.526 -7.097 3.578 1.00 83.12 102 ASN A N 1
ATOM 751 C CA . ASN A 1 102 ? 3.747 -6.577 2.446 1.00 83.12 102 ASN A CA 1
ATOM 752 C C . ASN A 1 102 ? 2.231 -6.794 2.587 1.00 83.12 102 ASN A C 1
ATOM 754 O O . ASN A 1 102 ? 1.589 -7.195 1.621 1.00 83.12 102 ASN A O 1
ATOM 758 N N . LEU A 1 103 ? 1.672 -6.587 3.782 1.00 86.00 103 LEU A N 1
ATOM 759 C CA . LEU A 1 103 ? 0.226 -6.640 3.996 1.00 86.00 103 LEU A CA 1
ATOM 760 C C . LEU A 1 103 ? -0.455 -5.346 3.557 1.00 86.00 103 LEU A C 1
ATOM 762 O O . LEU A 1 103 ? -0.023 -4.265 3.940 1.00 86.00 103 LEU A O 1
ATOM 766 N N . ASP A 1 104 ? -1.572 -5.492 2.852 1.00 86.56 104 ASP A N 1
ATOM 767 C CA . ASP A 1 104 ? -2.544 -4.428 2.615 1.00 86.56 104 ASP A CA 1
ATOM 768 C C . ASP A 1 104 ? -3.924 -4.917 3.089 1.00 86.56 104 ASP A C 1
ATOM 770 O O . ASP A 1 104 ? -4.615 -5.668 2.396 1.00 86.56 104 ASP A O 1
ATOM 774 N N . CYS A 1 105 ? -4.263 -4.604 4.345 1.00 87.38 105 CYS A N 1
ATOM 775 C CA . CYS A 1 105 ? -5.463 -5.102 5.021 1.00 87.38 105 CYS A CA 1
ATOM 776 C C . CYS A 1 105 ? -6.441 -3.968 5.327 1.00 87.38 105 CYS A C 1
ATOM 778 O O . CYS A 1 105 ? -6.088 -3.008 6.010 1.00 87.38 105 CYS A O 1
ATOM 780 N N . THR A 1 106 ? -7.710 -4.153 4.964 1.00 88.62 106 THR A N 1
ATOM 781 C CA . THR A 1 106 ? -8.799 -3.223 5.294 1.00 88.62 106 THR A CA 1
ATOM 782 C C . THR A 1 106 ? -9.795 -3.874 6.247 1.00 88.62 106 THR A C 1
ATOM 784 O O . THR A 1 106 ? -10.388 -4.912 5.943 1.00 88.62 106 THR A O 1
ATOM 787 N N . PHE A 1 107 ? -10.028 -3.254 7.403 1.00 91.44 107 PHE A N 1
ATOM 788 C CA . PHE A 1 107 ? -11.016 -3.717 8.377 1.00 91.44 107 PHE A CA 1
ATOM 789 C C . PHE A 1 107 ? -12.161 -2.710 8.484 1.00 91.44 107 PHE A C 1
ATOM 791 O O . PHE A 1 107 ? -11.977 -1.621 9.017 1.00 91.44 107 PHE A O 1
ATOM 798 N N . MET A 1 108 ? -13.351 -3.079 8.010 1.00 90.19 108 MET A N 1
ATOM 799 C CA . MET A 1 108 ? -14.526 -2.202 8.055 1.00 90.19 108 MET A CA 1
ATOM 800 C C . MET A 1 108 ? -15.454 -2.599 9.197 1.00 90.19 108 MET A C 1
ATOM 802 O O . MET A 1 108 ? -15.920 -3.739 9.253 1.00 90.19 108 MET A O 1
ATOM 806 N N . ILE A 1 109 ? -15.768 -1.658 10.086 1.00 94.00 109 ILE A N 1
ATOM 807 C CA . ILE A 1 109 ? -16.706 -1.865 11.195 1.00 94.00 109 ILE A CA 1
ATOM 808 C C . ILE A 1 109 ? -17.995 -1.098 10.900 1.00 94.00 109 ILE A C 1
ATOM 810 O O . ILE A 1 109 ? -17.985 0.115 10.719 1.00 94.00 109 ILE A O 1
ATOM 814 N N . PHE A 1 110 ? -19.118 -1.811 10.863 1.00 90.25 110 PHE A N 1
ATOM 815 C CA . PHE A 1 110 ? -20.441 -1.256 10.604 1.00 90.25 110 PHE A CA 1
ATOM 816 C C . PHE A 1 110 ? -21.277 -1.276 11.881 1.00 90.25 110 PHE A C 1
ATOM 818 O O . PHE A 1 110 ? -21.587 -2.347 12.408 1.00 90.25 110 PHE A O 1
ATOM 825 N N . ALA A 1 111 ? -21.689 -0.097 12.345 1.00 93.12 111 ALA A N 1
ATOM 826 C CA . ALA A 1 111 ? -22.613 0.049 13.464 1.00 93.12 111 ALA A CA 1
ATOM 827 C C . ALA A 1 111 ? -24.054 0.316 12.986 1.00 93.12 111 ALA A C 1
ATOM 829 O O . ALA A 1 111 ? -24.261 0.914 11.924 1.00 93.12 111 ALA A O 1
ATOM 830 N N . PRO A 1 112 ? -25.074 -0.099 13.760 1.00 91.69 112 PRO A N 1
ATOM 831 C CA . PRO A 1 112 ? -26.450 0.331 13.542 1.00 91.69 112 PRO A CA 1
ATOM 832 C C . PRO A 1 112 ? -26.603 1.856 13.614 1.00 91.69 112 PRO A C 1
ATOM 834 O O . PRO A 1 112 ? -25.790 2.562 14.207 1.00 91.69 112 PRO A O 1
ATOM 837 N N . LYS A 1 113 ? -27.702 2.373 13.052 1.00 91.38 113 LYS A N 1
ATOM 838 C CA . LYS A 1 113 ? -28.043 3.799 13.165 1.00 91.38 113 LYS A CA 1
ATOM 839 C C . LYS A 1 113 ? -28.163 4.217 14.633 1.00 91.38 113 LYS A C 1
ATOM 841 O O . LYS A 1 113 ? -28.649 3.444 15.456 1.00 91.38 113 LYS A O 1
ATOM 846 N N . MET A 1 114 ? -27.803 5.472 14.915 1.00 93.12 114 MET A N 1
ATOM 847 C CA . MET A 1 114 ? -27.827 6.058 16.266 1.00 93.12 114 MET A CA 1
ATOM 848 C C . MET A 1 114 ? -26.945 5.286 17.262 1.00 93.12 114 MET A C 1
ATOM 850 O O . MET A 1 114 ? -27.320 5.090 18.414 1.00 93.12 114 MET A O 1
ATOM 854 N N . SER A 1 115 ? -25.798 4.794 16.799 1.00 94.19 115 SER A N 1
ATOM 855 C CA . SER A 1 115 ? -24.771 4.153 17.622 1.00 94.19 115 SER A CA 1
ATOM 856 C C . SER A 1 115 ? -23.406 4.730 17.265 1.00 94.19 115 SER A C 1
ATOM 858 O O . SER A 1 115 ? -23.201 5.176 16.137 1.00 94.19 115 SER A O 1
ATOM 860 N N . GLU A 1 116 ? -22.483 4.697 18.219 1.00 95.31 116 GLU A N 1
ATOM 861 C CA . GLU A 1 116 ? -21.089 5.110 18.040 1.00 95.31 116 GLU A CA 1
ATOM 862 C C . GLU A 1 116 ? -20.179 3.881 18.129 1.00 95.31 116 GLU A C 1
ATOM 864 O O . GLU A 1 116 ? -20.479 2.921 18.846 1.00 95.31 116 GLU A O 1
ATOM 869 N N . ILE A 1 117 ? -19.073 3.901 17.385 1.00 96.44 117 ILE A N 1
ATOM 870 C CA . ILE A 1 117 ? -18.042 2.862 17.439 1.00 96.44 117 ILE A CA 1
ATOM 871 C C . ILE A 1 117 ? -16.931 3.358 18.360 1.00 96.44 117 ILE A C 1
ATOM 873 O O . ILE A 1 117 ? -16.379 4.433 18.149 1.00 96.44 117 ILE A O 1
ATOM 877 N N . VAL A 1 118 ? -16.581 2.550 19.360 1.00 96.69 118 VAL A N 1
ATOM 878 C CA . VAL A 1 118 ? -15.418 2.780 20.224 1.00 96.69 118 VAL A CA 1
ATOM 879 C C . VAL A 1 118 ? -14.370 1.724 19.898 1.00 96.69 118 VAL A C 1
ATOM 881 O O . VAL A 1 118 ? -14.685 0.533 19.856 1.00 96.69 118 VAL A O 1
ATOM 884 N N . VAL A 1 119 ? -13.135 2.163 19.659 1.00 96.44 119 VAL A N 1
ATOM 885 C CA . VAL A 1 119 ? -11.987 1.293 19.380 1.00 96.44 119 VAL A CA 1
ATOM 886 C C . VAL A 1 119 ? -10.972 1.448 20.504 1.00 96.44 119 VAL A C 1
ATOM 888 O O . VAL A 1 119 ? -10.560 2.559 20.828 1.00 96.44 119 VAL A O 1
ATOM 891 N N . GLU A 1 120 ? -10.556 0.323 21.075 1.00 96.94 120 GLU A N 1
ATOM 892 C CA . GLU A 1 120 ? -9.524 0.242 22.106 1.00 96.94 120 GLU A CA 1
ATOM 893 C C . GLU A 1 120 ? -8.434 -0.729 21.638 1.00 96.94 120 GLU A C 1
ATOM 895 O O . GLU A 1 120 ? -8.724 -1.731 20.979 1.00 96.94 120 GLU A O 1
ATOM 900 N N . PHE A 1 121 ? -7.177 -0.426 21.962 1.00 97.19 121 PHE A N 1
ATOM 901 C CA . PHE A 1 121 ? -6.032 -1.269 21.622 1.00 97.19 121 PHE A CA 1
ATOM 902 C C . PHE A 1 121 ? -5.528 -1.994 22.869 1.00 97.19 121 PHE A C 1
ATOM 904 O O . PHE A 1 121 ? -4.941 -1.375 23.753 1.00 97.19 121 PHE A O 1
ATOM 911 N N . ASP A 1 122 ? -5.706 -3.315 22.904 1.00 96.88 122 ASP A N 1
ATOM 912 C CA . ASP A 1 122 ? -5.155 -4.166 23.968 1.00 96.88 122 ASP A CA 1
ATOM 913 C C . ASP A 1 122 ? -3.625 -4.315 23.861 1.00 96.88 122 ASP A C 1
ATOM 915 O O . ASP A 1 122 ? -2.924 -4.501 24.855 1.00 96.88 122 ASP A O 1
ATOM 919 N N . SER A 1 123 ? -3.096 -4.276 22.635 1.00 96.44 123 SER A N 1
ATOM 920 C CA . SER A 1 123 ? -1.675 -4.412 22.311 1.00 96.44 123 SER A CA 1
ATOM 921 C C . SER A 1 123 ? -1.393 -3.748 20.963 1.00 96.44 123 SER A C 1
ATOM 923 O O . SER A 1 123 ? -2.249 -3.764 20.076 1.00 96.44 123 SER A O 1
ATOM 925 N N . PHE A 1 124 ? -0.206 -3.158 20.813 1.00 96.38 124 PHE A N 1
ATOM 926 C CA . PHE A 1 124 ? 0.217 -2.480 19.591 1.00 96.38 124 PHE A CA 1
ATOM 927 C C . PHE A 1 124 ? 1.740 -2.572 19.442 1.00 96.38 124 PHE A C 1
ATOM 929 O O . PHE A 1 124 ? 2.471 -2.049 20.282 1.00 96.38 124 PHE A O 1
ATOM 936 N N . ASP A 1 125 ? 2.203 -3.252 18.394 1.00 95.94 125 ASP A N 1
ATOM 937 C CA . ASP A 1 125 ? 3.623 -3.433 18.075 1.00 95.94 125 ASP A CA 1
ATOM 938 C C . ASP A 1 125 ? 3.787 -3.536 16.548 1.00 95.94 125 ASP A C 1
ATOM 940 O O . ASP A 1 125 ? 3.237 -4.446 15.924 1.00 95.94 125 ASP A O 1
ATOM 944 N N . MET A 1 126 ? 4.480 -2.567 15.944 1.00 95.00 126 MET A N 1
ATOM 945 C CA . MET A 1 126 ? 4.721 -2.453 14.495 1.00 95.00 126 MET A CA 1
ATOM 946 C C . MET A 1 126 ? 6.158 -1.982 14.242 1.00 95.00 126 MET A C 1
ATOM 948 O O . MET A 1 126 ? 6.801 -1.446 15.149 1.00 95.00 126 MET A O 1
ATOM 952 N N . GLU A 1 127 ? 6.661 -2.141 13.013 1.00 95.25 127 GLU A N 1
ATOM 953 C CA . GLU A 1 127 ? 8.006 -1.689 12.646 1.00 95.25 127 GLU A CA 1
ATOM 954 C C . GLU A 1 127 ? 8.206 -0.185 12.943 1.00 95.25 127 GLU A C 1
ATOM 956 O O . GLU A 1 127 ? 7.485 0.662 12.408 1.00 95.25 127 GLU A O 1
ATOM 961 N N . PRO A 1 128 ? 9.195 0.186 13.782 1.00 91.94 128 PRO A N 1
ATOM 962 C CA . PRO A 1 128 ? 9.425 1.580 14.130 1.00 91.94 128 PRO A CA 1
ATOM 963 C C . PRO A 1 128 ? 10.185 2.325 13.024 1.00 91.94 128 PRO A C 1
ATOM 965 O O . PRO A 1 128 ? 11.280 1.928 12.618 1.00 91.94 128 PRO A O 1
ATOM 968 N N . ASP A 1 129 ? 9.686 3.496 12.619 1.00 89.62 129 ASP A N 1
ATOM 969 C CA . ASP A 1 129 ? 10.462 4.438 11.804 1.00 89.62 129 ASP A CA 1
ATOM 970 C C . ASP A 1 129 ? 11.443 5.217 12.697 1.00 89.62 129 ASP A C 1
ATOM 972 O O . ASP A 1 129 ? 11.112 6.239 13.295 1.00 89.62 129 ASP A O 1
ATOM 976 N N . THR A 1 130 ? 12.661 4.691 12.840 1.00 89.75 130 THR A N 1
ATOM 977 C CA . THR A 1 130 ? 13.676 5.224 13.770 1.00 89.75 130 THR A CA 1
ATOM 978 C C . THR A 1 130 ? 14.398 6.477 13.269 1.00 89.75 130 THR A C 1
ATOM 980 O O . THR A 1 130 ? 15.042 7.167 14.060 1.00 89.75 130 THR A O 1
ATOM 983 N N . THR A 1 131 ? 14.327 6.783 11.970 1.00 89.88 131 THR A N 1
ATOM 984 C CA . THR A 1 131 ? 15.051 7.912 11.349 1.00 89.88 131 THR A CA 1
ATOM 985 C C . THR A 1 131 ? 14.227 8.615 10.257 1.00 89.88 131 THR A C 1
ATOM 987 O O . THR A 1 131 ? 14.655 8.684 9.097 1.00 89.88 131 THR A O 1
ATOM 990 N N . PRO A 1 132 ? 13.032 9.140 10.587 1.00 88.94 132 PRO A N 1
ATOM 991 C CA . PRO A 1 132 ? 12.180 9.798 9.609 1.00 88.94 132 PRO A CA 1
ATOM 992 C C . PRO A 1 132 ? 12.773 11.138 9.140 1.00 88.94 132 PRO A C 1
ATOM 994 O O . PRO A 1 132 ? 13.238 11.931 9.967 1.00 88.94 132 PRO A O 1
ATOM 997 N N . PRO A 1 133 ? 12.745 11.448 7.829 1.00 88.88 133 PRO A N 1
ATOM 998 C CA . PRO A 1 133 ? 12.981 12.806 7.362 1.00 88.88 133 PRO A CA 1
ATOM 999 C C . PRO A 1 133 ? 11.841 13.738 7.821 1.00 88.88 133 PRO A C 1
ATOM 1001 O O . PRO A 1 133 ? 10.732 13.274 8.092 1.00 88.88 133 PRO A O 1
ATOM 1004 N N . PRO A 1 134 ? 12.071 15.063 7.891 1.00 89.62 134 PRO A N 1
ATOM 1005 C CA . PRO A 1 134 ? 11.047 16.009 8.327 1.00 89.62 134 PRO A CA 1
ATOM 1006 C C . PRO A 1 134 ? 9.769 15.898 7.487 1.00 89.62 134 PRO A C 1
ATOM 1008 O O . PRO A 1 134 ? 9.815 16.008 6.264 1.00 89.62 134 PRO A O 1
ATOM 1011 N N . GLY A 1 135 ? 8.631 15.700 8.152 1.00 85.44 135 GLY A N 1
ATOM 1012 C CA . GLY A 1 135 ? 7.324 15.598 7.499 1.00 85.44 135 GLY A CA 1
ATOM 1013 C C . GLY A 1 135 ? 6.970 14.217 6.939 1.00 85.44 135 GLY A C 1
ATOM 1014 O O . GLY A 1 135 ? 5.883 14.079 6.392 1.00 85.44 135 GLY A O 1
ATOM 1015 N N . ALA A 1 136 ? 7.826 13.202 7.092 1.00 84.56 136 ALA A N 1
ATOM 1016 C CA . ALA A 1 136 ? 7.469 11.811 6.814 1.00 84.56 136 ALA A CA 1
ATOM 1017 C C . ALA A 1 136 ? 7.451 11.020 8.122 1.00 84.56 136 ALA A C 1
ATOM 1019 O O . ALA A 1 136 ? 8.393 11.106 8.897 1.00 84.56 136 ALA A O 1
ATOM 1020 N N . LEU A 1 137 ? 6.400 10.248 8.370 1.00 88.62 137 LEU A N 1
ATOM 1021 C CA . LEU A 1 137 ? 6.296 9.340 9.512 1.00 88.62 137 LEU A CA 1
ATOM 1022 C C . LEU A 1 137 ? 5.779 7.993 9.014 1.00 88.62 137 LEU A C 1
ATOM 1024 O O . LEU A 1 137 ? 5.124 7.942 7.975 1.00 88.62 137 LEU A O 1
ATOM 1028 N N . CYS A 1 138 ? 6.084 6.929 9.760 1.00 90.62 138 CYS A N 1
ATOM 1029 C CA . CYS A 1 138 ? 5.596 5.572 9.503 1.00 90.62 138 CYS A CA 1
ATOM 1030 C C . CYS A 1 138 ? 5.862 5.092 8.062 1.00 90.62 138 CYS A C 1
ATOM 1032 O O . CYS A 1 138 ? 4.963 4.609 7.385 1.00 90.62 138 CYS A O 1
ATOM 1034 N N . ARG A 1 139 ? 7.100 5.249 7.566 1.00 90.62 139 ARG A N 1
ATOM 1035 C CA . ARG A 1 139 ? 7.452 4.912 6.169 1.00 90.62 139 ARG A CA 1
ATOM 1036 C C . ARG A 1 139 ? 7.497 3.412 5.853 1.00 90.62 139 ARG A C 1
ATOM 1038 O O . ARG A 1 139 ? 7.575 3.074 4.674 1.00 90.62 139 ARG A O 1
ATOM 1045 N N . TYR A 1 140 ? 7.539 2.555 6.872 1.00 91.25 140 TYR A N 1
ATOM 1046 C CA . TYR A 1 140 ? 7.638 1.103 6.707 1.00 91.25 140 TYR A CA 1
ATOM 1047 C C . TYR A 1 140 ? 6.274 0.451 6.902 1.00 91.25 140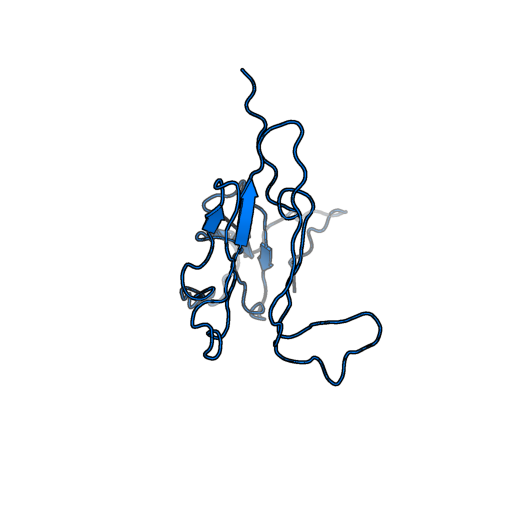 TYR A C 1
ATOM 1049 O O . TYR A 1 140 ? 5.652 0.064 5.920 1.00 91.25 140 TYR A O 1
ATOM 1057 N N . ASP A 1 141 ? 5.787 0.453 8.144 1.00 93.69 141 ASP A N 1
ATOM 1058 C CA . ASP A 1 141 ? 4.478 -0.070 8.511 1.00 93.69 141 ASP A CA 1
ATOM 1059 C C . ASP A 1 141 ? 3.636 1.024 9.171 1.00 93.69 141 ASP A C 1
ATOM 1061 O O . ASP A 1 141 ? 4.135 1.846 9.950 1.00 93.69 141 ASP A O 1
ATOM 1065 N N . TRP A 1 142 ? 2.341 1.034 8.873 1.00 93.94 142 TRP A N 1
ATOM 1066 C CA . TRP A 1 142 ? 1.394 1.979 9.451 1.00 93.94 142 TRP A CA 1
ATOM 1067 C C . TRP A 1 142 ? 0.004 1.360 9.593 1.00 93.94 142 TRP A C 1
ATOM 1069 O O . TRP A 1 142 ? -0.370 0.433 8.878 1.00 93.94 142 TRP A O 1
ATOM 1079 N N . LEU A 1 143 ? -0.771 1.912 10.525 1.00 94.12 143 LEU A N 1
ATOM 1080 C CA . LEU A 1 143 ? -2.205 1.685 10.649 1.00 94.12 143 LEU A CA 1
ATOM 1081 C C . LEU A 1 143 ? -2.889 3.040 10.529 1.00 94.12 143 LEU A C 1
ATOM 1083 O O . LEU A 1 143 ? -2.609 3.947 11.313 1.00 94.12 143 LEU A O 1
ATOM 1087 N N . GLU A 1 144 ? -3.789 3.161 9.563 1.00 92.94 144 GLU A N 1
ATOM 1088 C CA . GLU A 1 144 ? -4.604 4.354 9.369 1.00 92.94 144 GLU A CA 1
ATOM 1089 C C . GLU A 1 144 ? -6.052 4.068 9.771 1.00 92.94 144 GLU A C 1
ATOM 1091 O O . GLU A 1 144 ? -6.588 2.995 9.487 1.00 92.94 144 GLU A O 1
ATOM 1096 N N . ILE A 1 145 ? -6.676 5.020 10.467 1.00 94.00 145 ILE A N 1
ATOM 1097 C CA . ILE A 1 145 ? -8.060 4.916 10.933 1.00 94.00 145 ILE A CA 1
ATOM 1098 C C . ILE A 1 145 ? -8.866 6.029 10.274 1.00 94.00 145 ILE A C 1
ATOM 1100 O O . ILE A 1 145 ? -8.534 7.206 10.407 1.00 94.00 145 ILE A O 1
ATOM 1104 N N . TRP A 1 146 ? -9.947 5.636 9.610 1.00 93.44 146 TRP A N 1
ATOM 1105 C CA . TRP A 1 146 ? -10.866 6.529 8.916 1.00 93.44 146 TRP A CA 1
ATOM 1106 C C . TRP A 1 146 ? -12.218 6.543 9.633 1.00 93.44 146 TRP A C 1
ATOM 1108 O O . TRP A 1 146 ? -12.744 5.486 9.983 1.00 93.44 146 TRP A O 1
ATOM 1118 N N . ASP A 1 147 ? -12.803 7.728 9.823 1.00 92.94 147 ASP A N 1
ATOM 1119 C CA . ASP A 1 147 ? -14.211 7.861 10.221 1.00 92.94 147 ASP A CA 1
ATOM 1120 C C . ASP A 1 147 ? -15.102 7.724 8.977 1.00 92.94 147 ASP A C 1
ATOM 1122 O O . ASP A 1 147 ? -15.561 8.704 8.389 1.00 92.94 147 ASP A O 1
ATOM 1126 N N . GLY A 1 148 ? -15.234 6.484 8.500 1.00 89.44 148 GLY A N 1
ATOM 1127 C CA . GLY A 1 148 ? -15.932 6.153 7.261 1.00 89.44 148 GLY A CA 1
ATOM 1128 C C . GLY A 1 148 ? -15.121 5.234 6.350 1.00 89.44 148 GLY A C 1
ATOM 1129 O O . GLY A 1 148 ? -14.317 4.427 6.812 1.00 89.44 148 GLY A O 1
ATOM 1130 N N . PHE A 1 149 ? -15.374 5.327 5.044 1.00 80.38 149 PHE A N 1
ATOM 1131 C CA . PHE A 1 149 ? -14.600 4.588 4.045 1.00 80.38 149 PHE A CA 1
ATOM 1132 C C . PHE A 1 149 ? -13.201 5.197 3.880 1.00 80.38 149 PHE A C 1
ATOM 1134 O O . PHE A 1 149 ? -13.076 6.423 3.963 1.00 80.38 149 PHE A O 1
ATOM 1141 N N . PRO A 1 150 ? -12.162 4.376 3.631 1.00 71.94 150 PRO A N 1
ATOM 1142 C CA . PRO A 1 150 ? -10.841 4.880 3.271 1.0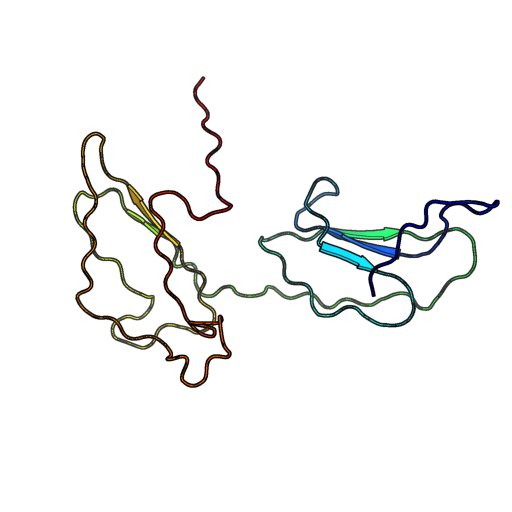0 71.94 150 PRO A CA 1
ATOM 1143 C C . PRO A 1 150 ? -10.926 5.832 2.072 1.00 71.94 150 PRO A C 1
ATOM 1145 O O . PRO A 1 150 ? -11.713 5.611 1.146 1.00 71.94 150 PRO A O 1
ATOM 1148 N N . ALA A 1 151 ? -10.131 6.905 2.076 1.00 57.69 151 ALA A N 1
ATOM 1149 C CA . ALA A 1 151 ? -10.159 7.886 0.994 1.00 57.69 151 ALA A CA 1
ATOM 1150 C C . ALA A 1 151 ? -9.860 7.223 -0.366 1.00 57.69 151 ALA A C 1
ATOM 1152 O O . ALA A 1 151 ? -8.802 6.630 -0.556 1.00 57.69 151 ALA A O 1
ATOM 1153 N N . GLY A 1 152 ? -10.792 7.349 -1.317 1.00 57.53 152 GLY A N 1
ATOM 1154 C CA . GLY A 1 152 ? -10.702 6.738 -2.650 1.00 57.53 152 GLY A CA 1
ATOM 1155 C C . GLY A 1 152 ? -11.643 5.549 -2.877 1.00 57.53 152 GLY A C 1
ATOM 1156 O O . GLY A 1 152 ? -11.846 5.167 -4.026 1.00 57.53 152 GLY A O 1
ATOM 1157 N N . GLU A 1 153 ? -12.277 5.026 -1.825 1.00 56.03 153 GLU A N 1
ATOM 1158 C CA . GLU A 1 153 ? -13.380 4.064 -1.921 1.00 56.03 153 GLU A CA 1
ATOM 1159 C C . GLU A 1 153 ? -14.712 4.767 -1.621 1.00 56.03 153 GLU A C 1
ATOM 1161 O O . GLU A 1 153 ? -15.352 4.555 -0.591 1.00 56.03 153 GLU A O 1
ATOM 1166 N N . GLU A 1 154 ? -15.133 5.671 -2.510 1.00 53.75 154 GLU A N 1
ATOM 1167 C CA . GLU A 1 154 ? -16.475 6.248 -2.424 1.00 53.75 154 GLU A CA 1
ATOM 1168 C C . GLU A 1 154 ? -17.510 5.146 -2.689 1.00 53.75 154 GLU A C 1
ATOM 1170 O O . GLU A 1 154 ? -17.507 4.491 -3.734 1.00 53.75 154 GLU A O 1
ATOM 1175 N N . LYS A 1 155 ? -18.430 4.938 -1.743 1.00 49.41 155 LYS A N 1
ATOM 1176 C CA . LYS A 1 155 ? -19.674 4.236 -2.047 1.00 49.41 155 LYS A CA 1
ATOM 1177 C C . LYS A 1 155 ? -20.432 5.070 -3.075 1.00 49.41 155 LYS A C 1
ATOM 1179 O O . LYS A 1 155 ? -20.854 6.178 -2.754 1.00 49.41 155 LYS A O 1
ATOM 1184 N N . GLU A 1 156 ? -20.690 4.513 -4.257 1.00 46.22 156 GLU A N 1
ATOM 1185 C CA . GLU A 1 156 ? -21.871 4.918 -5.016 1.00 46.22 156 GLU A CA 1
ATOM 1186 C C . GLU A 1 156 ? -23.079 4.726 -4.088 1.00 46.22 156 GLU A C 1
ATOM 1188 O O . GLU A 1 156 ? -23.495 3.602 -3.789 1.00 46.22 156 GLU A O 1
ATOM 1193 N N . GLU A 1 157 ? -23.614 5.825 -3.561 1.00 46.81 157 GLU A N 1
ATOM 1194 C CA . GLU A 1 157 ? -24.901 5.824 -2.883 1.00 46.81 157 GLU A CA 1
ATOM 1195 C C . GLU A 1 157 ? -25.993 5.545 -3.923 1.00 46.81 157 GLU A C 1
ATOM 1197 O O . GLU A 1 157 ? -26.628 6.442 -4.471 1.00 46.81 157 GLU A O 1
ATOM 1202 N N . GLY A 1 158 ? -26.211 4.264 -4.214 1.00 36.00 158 GLY A N 1
ATOM 1203 C CA . GLY A 1 158 ? -27.384 3.786 -4.929 1.00 36.00 158 GLY A CA 1
ATOM 1204 C C . GLY A 1 158 ? -28.611 3.856 -4.024 1.00 36.00 158 GLY A C 1
ATOM 1205 O O . GLY A 1 158 ? -28.982 2.861 -3.401 1.00 36.00 158 GLY A O 1
ATOM 1206 N N . PHE A 1 159 ? -29.232 5.033 -3.936 1.00 44.75 159 PHE A N 1
ATOM 1207 C CA . PHE A 1 159 ? -30.616 5.177 -3.491 1.00 44.75 159 PHE A CA 1
ATOM 1208 C C . PHE A 1 159 ? -31.505 5.356 -4.727 1.00 44.75 159 PHE A C 1
ATOM 1210 O O . PHE A 1 159 ? -31.436 6.378 -5.410 1.00 44.75 159 PHE A O 1
ATOM 1217 N N . GLY A 1 160 ? -32.320 4.340 -5.007 1.00 36.06 160 GLY A N 1
ATOM 1218 C CA . GLY A 1 160 ? -33.315 4.292 -6.078 1.00 36.06 160 GLY A CA 1
ATOM 1219 C C . GLY A 1 160 ? -34.065 2.974 -6.052 1.00 36.06 160 GLY A C 1
ATOM 1220 O O . GLY A 1 160 ? -33.503 1.991 -6.576 1.00 36.06 160 GLY A O 1
#

Organism: Collichthys lucidus (NCBI:txid240159)

Sequence (160 aa):
MRCSGGGGGGGGGGRYDYVEVYNGGDEQSPMLGKFCGKIAPSPIISSGSQLLIKFVSDYETHGAGFSVRYEVFKTGPECSRNFTAPRGVVKTPGFPEKYPNNLDCTFMIFAPKMSEIVVEFDSFDMEPDTTPPPGALCRYDWLEIWDGFPAGEEKEEGFG